Protein AF-A0A4Q3NE22-F1 (afdb_monomer_lite)

Radius of gyration: 21.13 Å; chains: 1; bounding box: 56×29×53 Å

Secondary structure (DSSP, 8-state):
-HHHHHHHHHH----HHHHHHHHHTHHHHHHHHHHHHHHHT-S---HHHHTTS-HHHHHHHHHHHHHHHHHHHHHHHHHHHHHHHHHHHTT---SSTT--S-HHHHHHHHHHHHHHHHHHHHHHHHHHHHHHHHS--

pLDDT: mean 86.24, std 10.61, range [57.38, 97.31]

Structure (mmCIF, N/CA/C/O backbone):
data_AF-A0A4Q3NE22-F1
#
_entry.id   AF-A0A4Q3NE22-F1
#
loop_
_atom_site.group_PDB
_atom_site.id
_atom_site.type_symbol
_atom_site.label_atom_id
_atom_site.label_alt_id
_atom_site.label_comp_id
_atom_site.label_asym_id
_atom_site.label_entity_id
_atom_site.label_seq_id
_atom_site.pdbx_PDB_ins_code
_atom_site.Cartn_x
_atom_site.Cartn_y
_atom_site.Cartn_z
_atom_site.occupancy
_atom_site.B_iso_or_equiv
_atom_site.auth_seq_id
_atom_site.auth_comp_id
_atom_site.auth_asym_id
_atom_site.auth_atom_id
_atom_site.pdbx_PDB_model_num
ATOM 1 N N . MET A 1 1 ? 21.674 12.812 -9.417 1.00 57.38 1 MET A N 1
ATOM 2 C CA . MET A 1 1 ? 21.296 13.280 -10.773 1.00 57.38 1 MET A CA 1
ATOM 3 C C . MET A 1 1 ? 22.364 14.136 -11.474 1.00 57.38 1 MET A C 1
ATOM 5 O O . MET A 1 1 ? 22.867 13.681 -12.490 1.00 57.38 1 MET A O 1
ATOM 9 N N . ALA A 1 2 ? 22.789 15.305 -10.964 1.00 60.59 2 ALA A N 1
ATOM 10 C CA . ALA A 1 2 ? 23.759 16.173 -11.671 1.00 60.59 2 ALA A CA 1
ATOM 11 C C . ALA A 1 2 ? 25.142 15.528 -11.931 1.00 60.59 2 ALA A C 1
ATOM 13 O O . ALA A 1 2 ? 25.699 15.670 -13.015 1.00 60.59 2 ALA A O 1
ATOM 14 N N . VAL A 1 3 ? 25.665 14.760 -10.967 1.00 66.12 3 VAL A N 1
ATOM 15 C CA . VAL A 1 3 ? 26.957 14.058 -11.094 1.00 66.12 3 VAL A CA 1
ATOM 16 C C . VAL A 1 3 ? 26.921 12.982 -12.187 1.00 66.12 3 VAL A C 1
ATOM 18 O O . VAL A 1 3 ? 27.861 12.872 -12.961 1.00 66.12 3 VAL A O 1
ATOM 21 N N . GLY A 1 4 ? 25.821 12.231 -12.312 1.00 60.38 4 GLY A N 1
ATOM 22 C CA . GLY A 1 4 ? 25.672 11.201 -13.349 1.00 60.38 4 GLY A CA 1
ATOM 23 C C . GLY A 1 4 ? 25.568 11.784 -14.761 1.00 60.38 4 GLY A C 1
ATOM 24 O O . GLY A 1 4 ? 26.143 11.238 -15.697 1.00 60.38 4 GLY A O 1
ATOM 25 N N . VAL A 1 5 ? 24.905 12.936 -14.907 1.00 63.19 5 VAL A N 1
ATOM 26 C CA . VAL A 1 5 ? 24.852 13.681 -16.176 1.00 63.19 5 VAL A CA 1
ATOM 27 C C . VAL A 1 5 ? 26.245 14.198 -16.544 1.00 63.19 5 VAL A C 1
ATOM 29 O O . VAL A 1 5 ? 26.701 13.972 -17.660 1.00 63.19 5 VAL A O 1
ATOM 32 N N . LEU A 1 6 ? 26.965 14.807 -15.598 1.00 65.50 6 LEU A N 1
ATOM 33 C CA . LEU A 1 6 ? 28.343 15.262 -15.808 1.00 65.50 6 LEU A CA 1
ATOM 34 C C . LEU A 1 6 ? 29.284 14.116 -16.197 1.00 65.50 6 LEU A C 1
ATOM 36 O O . LEU A 1 6 ? 30.016 14.254 -17.166 1.00 65.50 6 LEU A O 1
ATOM 40 N N . LEU A 1 7 ? 29.239 12.972 -15.512 1.00 65.38 7 LEU A N 1
ATOM 41 C CA . LEU A 1 7 ? 30.071 11.804 -15.835 1.00 65.38 7 LEU A CA 1
ATOM 42 C C . LEU A 1 7 ? 29.714 11.182 -17.196 1.00 65.38 7 LEU A C 1
ATOM 44 O O . LEU A 1 7 ? 30.606 10.750 -17.925 1.00 65.38 7 LEU A O 1
ATOM 48 N N . ARG A 1 8 ? 28.435 11.187 -17.587 1.00 63.12 8 ARG A N 1
ATOM 49 C CA . ARG A 1 8 ? 27.990 10.689 -18.896 1.00 63.12 8 ARG A CA 1
ATOM 50 C C . ARG A 1 8 ? 28.448 11.591 -20.038 1.00 63.12 8 ARG A C 1
ATOM 52 O O . ARG A 1 8 ? 28.923 11.081 -21.045 1.00 63.12 8 ARG A O 1
ATOM 59 N N . TYR A 1 9 ? 28.324 12.908 -19.888 1.00 61.28 9 TYR A N 1
ATOM 60 C CA . TYR A 1 9 ? 28.723 13.855 -20.934 1.00 61.28 9 TYR A CA 1
ATOM 61 C C . TYR A 1 9 ? 30.233 14.128 -20.953 1.00 61.28 9 TYR A C 1
ATOM 63 O O . TYR A 1 9 ? 30.783 14.343 -22.028 1.00 61.28 9 TYR A O 1
ATOM 71 N N . ALA A 1 10 ? 30.914 14.092 -19.803 1.00 66.56 10 ALA A N 1
ATOM 72 C CA . ALA A 1 10 ? 32.348 14.378 -19.708 1.00 66.56 10 ALA A CA 1
ATOM 73 C C . ALA A 1 10 ? 33.235 13.129 -19.818 1.00 66.56 10 ALA A C 1
ATOM 75 O O . ALA A 1 10 ? 34.334 13.221 -20.354 1.00 66.56 10 ALA A O 1
ATOM 76 N N . LEU A 1 11 ? 32.787 11.969 -19.320 1.00 66.94 11 LEU A N 1
ATOM 77 C CA . LEU A 1 11 ? 33.588 10.736 -19.282 1.00 66.94 11 LEU A CA 1
ATOM 78 C C . LEU A 1 11 ? 32.970 9.571 -20.072 1.00 66.94 11 LEU A C 1
ATOM 80 O O . LEU A 1 11 ? 33.582 8.512 -20.142 1.00 66.94 11 LEU A O 1
ATOM 84 N N . SER A 1 12 ? 31.779 9.727 -20.670 1.00 59.47 12 SER A N 1
ATOM 85 C CA . SER A 1 12 ? 31.013 8.617 -21.280 1.00 59.47 12 SER A CA 1
ATOM 86 C C . SER A 1 12 ? 30.743 7.447 -20.319 1.00 59.47 12 SER A C 1
ATOM 88 O O . SER A 1 12 ? 30.462 6.328 -20.745 1.00 59.47 12 SER A O 1
ATOM 90 N N . ILE A 1 13 ? 30.793 7.701 -19.007 1.00 61.56 13 ILE A N 1
ATOM 91 C CA . ILE A 1 13 ? 30.518 6.716 -17.959 1.00 61.56 13 ILE A CA 1
ATOM 92 C C . ILE A 1 13 ? 29.085 6.949 -17.480 1.00 61.56 13 ILE A C 1
ATOM 94 O O . ILE A 1 13 ? 28.801 7.917 -16.777 1.00 61.56 13 ILE A O 1
ATOM 98 N N . GLY A 1 14 ? 28.163 6.072 -17.872 1.00 62.41 14 GLY A N 1
ATOM 99 C CA . GLY A 1 14 ? 26.780 6.118 -17.403 1.00 62.41 14 GLY A CA 1
ATOM 100 C C . GLY A 1 14 ? 25.940 4.996 -17.995 1.00 62.41 14 GLY A C 1
ATOM 101 O O . GLY A 1 14 ? 25.739 4.936 -19.205 1.00 62.41 14 GLY A O 1
ATOM 102 N N . SER A 1 15 ? 25.438 4.104 -17.145 1.00 72.00 15 SER A N 1
ATOM 103 C CA . SER A 1 15 ? 24.525 3.043 -17.556 1.00 72.00 15 SER A CA 1
ATOM 104 C C . SER A 1 15 ? 23.079 3.537 -17.584 1.00 72.00 15 SER A C 1
ATOM 106 O O . SER A 1 15 ? 22.504 3.872 -16.549 1.00 72.00 15 SER A O 1
ATOM 108 N N . VAL A 1 16 ? 22.465 3.525 -18.770 1.00 78.12 16 VAL A N 1
ATOM 109 C CA . VAL A 1 16 ? 21.046 3.879 -18.969 1.00 78.12 16 VAL A CA 1
ATOM 110 C C . VAL A 1 16 ? 20.135 3.019 -18.080 1.00 78.12 16 VAL A C 1
ATOM 112 O O . VAL A 1 16 ? 19.260 3.552 -17.399 1.00 78.12 16 VAL A O 1
ATOM 115 N N . TRP A 1 17 ? 20.422 1.716 -17.965 1.00 76.69 17 TRP A N 1
ATOM 116 C CA . TRP A 1 17 ? 19.700 0.809 -17.066 1.00 76.69 17 TRP A CA 1
ATOM 117 C C . TRP A 1 17 ? 19.720 1.238 -15.589 1.00 76.69 17 TRP A C 1
ATOM 119 O O . TRP A 1 17 ? 18.719 1.053 -14.898 1.00 76.69 17 TRP A O 1
ATOM 129 N N . ALA A 1 18 ? 20.823 1.808 -15.087 1.00 79.00 18 ALA A N 1
ATOM 130 C CA . ALA A 1 18 ? 20.937 2.191 -13.677 1.00 79.00 18 ALA A CA 1
ATOM 131 C C . ALA A 1 18 ? 20.142 3.465 -13.378 1.00 79.00 18 ALA A C 1
ATOM 133 O O . ALA A 1 18 ? 19.516 3.570 -12.325 1.00 79.00 18 ALA A O 1
ATOM 134 N N . GLN A 1 19 ? 20.116 4.401 -14.327 1.00 78.25 19 GLN A N 1
ATOM 135 C CA . GLN A 1 19 ? 19.315 5.617 -14.222 1.00 78.25 19 GLN A CA 1
ATOM 136 C C . GLN A 1 19 ? 17.813 5.305 -14.254 1.00 78.25 19 GLN A C 1
ATOM 138 O O . GLN A 1 19 ? 17.047 5.851 -13.463 1.00 78.25 19 GLN A O 1
ATOM 143 N N . GLU A 1 20 ? 17.378 4.405 -15.139 1.00 82.06 20 GLU A N 1
ATOM 144 C CA . GLU A 1 20 ? 15.987 3.949 -15.127 1.00 82.06 20 GLU A CA 1
ATOM 145 C C . GLU A 1 20 ? 15.643 3.252 -13.812 1.00 82.06 20 GLU A C 1
ATOM 147 O O . GLU A 1 20 ? 14.588 3.520 -13.236 1.00 82.06 20 GLU A O 1
ATOM 152 N N . LEU A 1 21 ? 16.530 2.390 -13.308 1.00 83.56 21 LEU A N 1
ATOM 153 C CA . LEU A 1 21 ? 16.311 1.694 -12.046 1.00 83.56 21 LEU A CA 1
ATOM 154 C C . LEU A 1 21 ? 16.139 2.669 -10.872 1.00 83.56 21 LEU A C 1
ATOM 156 O O . LEU A 1 21 ? 15.252 2.450 -10.053 1.00 83.56 21 LEU A O 1
ATOM 160 N N . GLU A 1 22 ? 16.916 3.755 -10.814 1.00 83.75 22 GLU A N 1
ATOM 161 C CA . GLU A 1 22 ? 16.808 4.796 -9.776 1.00 83.75 22 GLU A CA 1
ATOM 162 C C . GLU A 1 22 ? 15.375 5.335 -9.660 1.00 83.75 22 GLU A C 1
ATOM 164 O O . GLU A 1 22 ? 14.801 5.349 -8.570 1.00 83.75 22 GLU A O 1
ATOM 169 N N . TRP A 1 23 ? 14.757 5.706 -10.786 1.00 79.25 23 TRP A N 1
ATOM 170 C CA . TRP A 1 23 ? 13.380 6.205 -10.792 1.00 79.25 23 TRP A CA 1
ATOM 171 C C . TRP A 1 23 ? 12.360 5.104 -10.466 1.00 79.25 23 TRP A C 1
ATOM 173 O O . TRP A 1 23 ? 11.373 5.345 -9.769 1.00 79.25 23 TRP A O 1
ATOM 183 N N . HIS A 1 24 ? 12.594 3.876 -10.937 1.00 86.88 24 HIS A N 1
ATOM 184 C CA . HIS A 1 24 ? 11.676 2.760 -10.706 1.00 86.88 24 HIS A CA 1
ATOM 185 C C . HIS A 1 24 ? 11.714 2.232 -9.266 1.00 86.88 24 HIS A C 1
ATOM 187 O O . HIS A 1 24 ? 10.697 1.731 -8.789 1.00 86.88 24 HIS A O 1
ATOM 193 N N . LEU A 1 25 ? 12.835 2.368 -8.549 1.00 87.81 25 LEU A N 1
ATOM 194 C CA . LEU A 1 25 ? 12.972 1.942 -7.150 1.00 87.81 25 LEU A CA 1
ATOM 195 C C . LEU A 1 25 ? 12.126 2.767 -6.173 1.00 87.81 25 LEU A C 1
ATOM 197 O O . LEU A 1 25 ? 11.825 2.290 -5.077 1.00 87.81 25 LEU A O 1
ATOM 201 N N . LEU A 1 26 ? 11.668 3.955 -6.572 1.00 90.06 26 LEU A N 1
ATOM 202 C CA . LEU A 1 26 ? 10.730 4.734 -5.768 1.00 90.06 26 LEU A CA 1
ATOM 203 C C . LEU A 1 26 ? 9.400 3.990 -5.561 1.00 90.06 26 LEU A C 1
ATOM 205 O O . LEU A 1 26 ? 8.825 4.047 -4.477 1.00 90.06 26 LEU A O 1
ATOM 209 N N . ALA A 1 27 ? 8.925 3.253 -6.569 1.00 90.25 27 ALA A N 1
ATOM 210 C CA . ALA A 1 27 ? 7.658 2.530 -6.494 1.00 90.25 27 ALA A CA 1
ATOM 211 C C . ALA A 1 27 ? 7.630 1.466 -5.375 1.00 90.25 27 ALA A C 1
ATOM 213 O O . ALA A 1 27 ? 6.760 1.561 -4.506 1.00 90.25 27 ALA A O 1
ATOM 214 N N . PRO A 1 28 ? 8.556 0.485 -5.313 1.00 91.81 28 PRO A N 1
ATOM 215 C CA . PRO A 1 28 ? 8.585 -0.465 -4.208 1.00 91.81 28 PRO A CA 1
ATOM 216 C C . PRO A 1 28 ? 8.857 0.215 -2.867 1.00 91.81 28 PRO A C 1
ATOM 218 O O . PRO A 1 28 ? 8.227 -0.156 -1.880 1.00 91.81 28 PRO A O 1
ATOM 221 N N . LEU A 1 29 ? 9.717 1.240 -2.817 1.00 94.25 29 LEU A N 1
ATOM 222 C CA . LEU A 1 29 ? 9.961 1.991 -1.583 1.00 94.25 29 LEU A CA 1
ATOM 223 C C . LEU A 1 29 ? 8.654 2.547 -0.997 1.00 94.25 29 LEU A C 1
ATOM 225 O O . LEU A 1 29 ? 8.398 2.386 0.194 1.00 94.25 29 LEU A O 1
ATOM 229 N N . VAL A 1 30 ? 7.801 3.141 -1.833 1.00 92.75 30 VAL A N 1
ATOM 230 C CA . VAL A 1 30 ? 6.496 3.668 -1.412 1.00 92.75 30 VAL A CA 1
ATOM 231 C C . VAL A 1 30 ? 5.510 2.543 -1.084 1.00 92.75 30 VAL A C 1
ATOM 233 O O . VAL A 1 30 ? 4.823 2.633 -0.070 1.00 92.75 30 VAL A O 1
ATOM 236 N N . LEU A 1 31 ? 5.454 1.468 -1.876 1.00 93.88 31 LEU A N 1
ATOM 237 C CA . LEU A 1 31 ? 4.548 0.329 -1.645 1.00 93.88 31 LEU A CA 1
ATOM 238 C C . LEU A 1 31 ? 4.820 -0.389 -0.312 1.00 93.88 31 LEU A C 1
ATOM 240 O O . LEU A 1 31 ? 3.896 -0.738 0.428 1.00 93.88 31 LEU A O 1
ATOM 244 N N . PHE A 1 32 ? 6.089 -0.595 0.030 1.00 94.38 32 PHE A N 1
ATOM 245 C CA . PHE A 1 32 ? 6.455 -1.159 1.329 1.00 94.38 32 PHE A CA 1
ATOM 246 C C . PHE A 1 32 ? 6.365 -0.102 2.435 1.00 94.38 32 PHE A C 1
ATOM 248 O O . PHE A 1 32 ? 5.880 -0.392 3.531 1.00 94.38 32 PHE A O 1
ATOM 255 N N . GLY A 1 33 ? 6.738 1.144 2.132 1.00 94.06 33 GLY A N 1
ATOM 256 C CA . GLY A 1 33 ? 6.639 2.281 3.043 1.00 94.06 33 GLY A CA 1
ATOM 257 C C . GLY A 1 33 ? 5.212 2.551 3.522 1.00 94.06 33 GLY A C 1
ATOM 258 O O . GLY A 1 33 ? 5.009 2.754 4.714 1.00 94.06 33 GLY A O 1
ATOM 259 N N . MET A 1 34 ? 4.201 2.468 2.649 1.00 93.75 34 MET A N 1
ATOM 260 C CA . MET A 1 34 ? 2.794 2.641 3.041 1.00 93.75 34 MET A CA 1
ATOM 261 C C . MET A 1 34 ? 2.317 1.533 3.983 1.00 93.75 34 MET A C 1
ATOM 263 O O . MET A 1 34 ? 1.565 1.802 4.918 1.00 93.75 34 MET A O 1
ATOM 267 N N . THR A 1 35 ? 2.785 0.299 3.778 1.00 94.44 35 THR A N 1
ATOM 268 C CA . THR A 1 35 ? 2.480 -0.823 4.674 1.00 94.44 35 THR A CA 1
ATOM 269 C C . THR A 1 35 ? 3.111 -0.600 6.046 1.00 94.44 35 THR A C 1
ATOM 271 O O . THR A 1 35 ? 2.459 -0.800 7.071 1.00 94.44 35 THR A O 1
ATOM 274 N N . TYR A 1 36 ? 4.358 -0.125 6.077 1.00 94.38 36 TYR A N 1
ATOM 275 C CA . TYR A 1 36 ? 5.050 0.213 7.317 1.00 94.38 36 TYR A CA 1
ATOM 276 C C . TYR A 1 36 ? 4.402 1.400 8.047 1.00 94.38 36 TYR A C 1
ATOM 278 O O . TYR A 1 36 ? 4.192 1.337 9.257 1.00 94.38 36 TYR A O 1
ATOM 286 N N . ALA A 1 37 ? 4.010 2.449 7.323 1.00 93.38 37 ALA A N 1
ATOM 287 C CA . ALA A 1 37 ? 3.275 3.581 7.882 1.00 93.38 37 ALA A CA 1
ATOM 288 C C . ALA A 1 37 ? 1.926 3.137 8.468 1.00 93.38 37 ALA A C 1
ATOM 290 O O . ALA A 1 37 ? 1.551 3.561 9.562 1.00 93.38 37 ALA A O 1
ATOM 291 N N . LEU A 1 38 ? 1.221 2.222 7.790 1.00 92.62 38 LEU A N 1
ATOM 292 C CA . LEU A 1 38 ? -0.004 1.626 8.317 1.00 92.62 38 LEU A CA 1
ATOM 293 C C . LEU A 1 38 ? 0.273 0.851 9.614 1.00 92.62 38 LEU A C 1
ATOM 295 O O . LEU A 1 38 ? -0.457 1.026 10.586 1.00 92.62 38 LEU A O 1
ATOM 299 N N . LEU A 1 39 ? 1.342 0.050 9.666 1.00 92.38 39 LEU A N 1
ATOM 300 C CA . LEU A 1 39 ? 1.759 -0.671 10.874 1.00 92.38 39 LEU A CA 1
ATOM 301 C C . LEU A 1 39 ? 2.054 0.273 12.049 1.00 92.38 39 LEU A C 1
ATOM 303 O O . LEU A 1 39 ? 1.660 -0.025 13.177 1.00 92.38 39 LEU A O 1
ATOM 307 N N . LYS A 1 40 ? 2.724 1.402 11.801 1.00 91.75 40 LYS A N 1
ATOM 308 C CA . LYS A 1 40 ? 3.029 2.407 12.832 1.00 91.75 40 L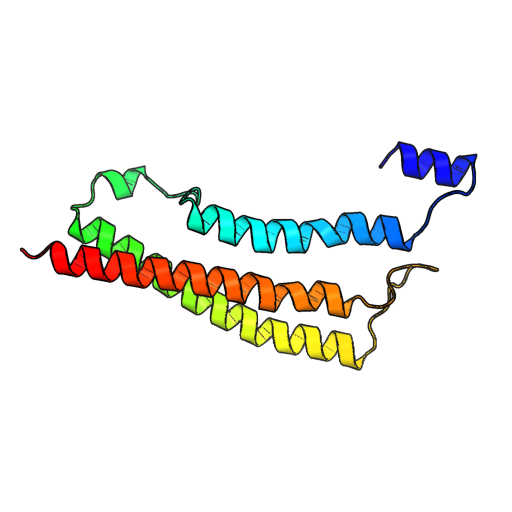YS A CA 1
ATOM 309 C C . LYS A 1 40 ? 1.837 3.274 13.222 1.00 91.75 40 LYS A C 1
ATOM 311 O O . LYS A 1 40 ? 1.846 3.859 14.298 1.00 91.75 40 LYS A O 1
ATOM 316 N N . GLY A 1 41 ? 0.790 3.296 12.402 1.00 86.00 41 GLY A N 1
ATOM 317 C CA . GLY A 1 41 ? -0.370 4.151 12.625 1.00 86.00 41 GLY A CA 1
ATOM 318 C C . GLY A 1 41 ? -0.149 5.601 12.194 1.00 86.00 41 GLY A C 1
ATOM 319 O O . GLY A 1 41 ? -1.040 6.408 12.430 1.00 86.00 41 GLY A O 1
ATOM 320 N N . ASP A 1 42 ? 0.953 5.891 11.495 1.00 84.31 42 ASP A N 1
ATOM 321 C CA . ASP A 1 42 ? 1.331 7.212 10.961 1.00 84.31 42 ASP A CA 1
ATOM 322 C C . ASP A 1 42 ? 0.502 7.617 9.726 1.00 84.31 42 ASP A C 1
ATOM 324 O O . ASP A 1 42 ? 0.796 8.592 9.035 1.00 84.31 42 ASP A O 1
ATOM 328 N N . HIS A 1 43 ? -0.537 6.843 9.407 1.00 80.12 43 HIS A N 1
ATOM 329 C CA . HIS A 1 43 ? -1.487 7.198 8.366 1.00 80.12 43 HIS A CA 1
ATOM 330 C C . HIS A 1 43 ? -2.241 8.458 8.795 1.00 80.12 43 HIS A C 1
ATOM 332 O O . HIS A 1 43 ? -2.776 8.505 9.901 1.00 80.12 43 HIS A O 1
ATOM 338 N N . VAL A 1 44 ? -2.288 9.472 7.930 1.00 78.00 44 VAL A N 1
ATOM 339 C CA . VAL A 1 44 ? -2.931 10.753 8.246 1.00 78.00 44 VAL A CA 1
ATOM 340 C C . VAL A 1 44 ? -4.418 10.520 8.518 1.00 78.00 44 VAL A C 1
ATOM 342 O O . VAL A 1 44 ? -5.167 10.121 7.624 1.00 78.00 44 VAL A O 1
ATOM 345 N N . ARG A 1 45 ? -4.845 10.756 9.762 1.00 79.19 45 ARG A N 1
ATOM 346 C CA . ARG A 1 45 ? -6.245 10.676 10.196 1.00 79.19 45 ARG A CA 1
ATOM 347 C C . ARG A 1 45 ? -6.803 12.080 10.370 1.00 79.19 45 ARG A C 1
ATOM 349 O O . ARG A 1 45 ? -6.088 13.022 10.700 1.00 79.19 45 ARG A O 1
ATOM 356 N N . VAL A 1 46 ? -8.106 12.225 10.154 1.00 78.12 46 VAL A N 1
ATOM 357 C CA . VAL A 1 46 ? -8.803 13.480 10.448 1.00 78.12 46 VAL A CA 1
ATOM 358 C C . VAL A 1 46 ? -9.201 13.476 11.923 1.00 78.12 46 VAL A C 1
ATOM 360 O O . VAL A 1 46 ? -10.307 13.077 12.292 1.00 78.12 46 VAL A O 1
ATOM 363 N N . ASP A 1 47 ? -8.284 13.922 12.778 1.00 77.56 47 ASP A N 1
ATOM 364 C CA . ASP A 1 47 ? -8.435 13.814 14.235 1.00 77.56 47 ASP A CA 1
ATOM 365 C 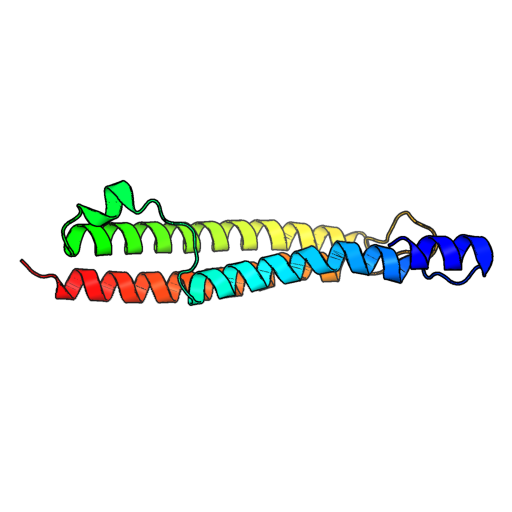C . ASP A 1 47 ? -9.519 14.737 14.819 1.00 77.56 47 ASP A C 1
ATOM 367 O O . ASP A 1 47 ? -10.074 14.451 15.879 1.00 77.56 47 ASP A O 1
ATOM 371 N N . VAL A 1 48 ? -9.891 15.812 14.110 1.00 80.69 48 VAL A N 1
ATOM 372 C CA . VAL A 1 48 ? -10.866 16.818 14.582 1.00 80.69 48 VAL A CA 1
ATOM 373 C C . VAL A 1 48 ? -12.241 16.209 14.878 1.00 80.69 48 VAL A C 1
ATOM 375 O O . VAL A 1 48 ? -12.867 16.543 15.886 1.00 80.69 48 VAL A O 1
ATOM 378 N N . PHE A 1 49 ? -12.713 15.301 14.021 1.00 77.06 49 PHE A N 1
ATOM 379 C CA . PHE A 1 49 ? -13.983 14.599 14.232 1.00 77.06 49 PHE A CA 1
ATOM 380 C C . PHE A 1 49 ? -13.798 13.356 15.107 1.00 77.06 49 PHE A C 1
ATOM 382 O O . PHE A 1 49 ? -14.641 13.068 15.956 1.00 77.06 49 PHE A O 1
ATOM 389 N N . TYR A 1 50 ? -12.667 12.664 14.947 1.00 82.50 50 TYR A N 1
ATOM 390 C CA . TYR A 1 50 ? -12.358 11.424 15.655 1.00 82.50 50 TYR A CA 1
ATOM 391 C C . TYR A 1 50 ? -12.219 11.617 17.173 1.00 82.50 50 TYR A C 1
ATOM 393 O O . TYR A 1 50 ? -12.663 10.776 17.956 1.00 82.50 50 TYR A O 1
ATOM 401 N N . ALA A 1 51 ? -11.673 12.755 17.611 1.00 81.56 51 ALA A N 1
ATOM 402 C CA . ALA A 1 51 ? -11.486 13.069 19.027 1.00 81.56 51 ALA A CA 1
ATOM 403 C C . ALA A 1 51 ? -12.807 13.184 19.809 1.00 81.56 51 ALA A C 1
ATOM 405 O O . ALA A 1 51 ? -12.828 12.931 21.012 1.00 81.56 51 ALA A O 1
ATOM 406 N N . ARG A 1 52 ? -13.912 13.538 19.138 1.00 84.56 52 ARG A N 1
ATOM 407 C CA . ARG A 1 52 ? -15.235 13.709 19.766 1.00 84.56 52 ARG A CA 1
ATOM 408 C C . ARG A 1 52 ? -16.050 12.417 19.831 1.00 84.56 52 ARG A C 1
ATOM 410 O O . ARG A 1 52 ? -17.130 12.416 20.416 1.00 84.56 52 ARG A O 1
ATOM 417 N N . TYR A 1 53 ? -15.585 11.339 19.201 1.00 84.62 53 TYR A N 1
ATOM 418 C CA . TYR A 1 53 ? -16.339 10.091 19.147 1.00 84.62 53 TYR A CA 1
ATOM 419 C C . TYR A 1 53 ? -16.204 9.304 20.456 1.00 84.62 53 TYR A C 1
ATOM 421 O O . TYR A 1 53 ? -15.123 9.273 21.048 1.00 84.62 53 TYR A O 1
ATOM 429 N N . PRO A 1 54 ? -17.271 8.617 20.905 1.00 87.19 54 PRO A N 1
ATOM 430 C CA . PRO A 1 54 ? -17.156 7.652 21.991 1.00 87.19 54 PRO A CA 1
ATOM 431 C C . PRO A 1 54 ? -16.245 6.493 21.564 1.00 87.19 54 PRO A C 1
ATOM 433 O O . PRO A 1 54 ? -16.110 6.208 20.372 1.00 87.19 54 PRO A O 1
ATOM 436 N N . GLU A 1 55 ? -15.670 5.770 22.526 1.00 86.94 55 GLU A N 1
ATOM 437 C CA . GLU A 1 55 ? -14.747 4.648 22.266 1.00 86.94 55 GLU A CA 1
ATOM 438 C C . GLU A 1 55 ? -15.326 3.600 21.295 1.00 86.94 55 GLU A C 1
ATOM 440 O O . GLU A 1 55 ? -14.620 3.068 20.438 1.00 86.94 55 GLU A O 1
ATOM 445 N N . ARG A 1 56 ? -16.646 3.374 21.341 1.00 87.75 56 ARG A N 1
ATOM 446 C CA . ARG A 1 56 ? -17.357 2.513 20.378 1.00 87.75 56 A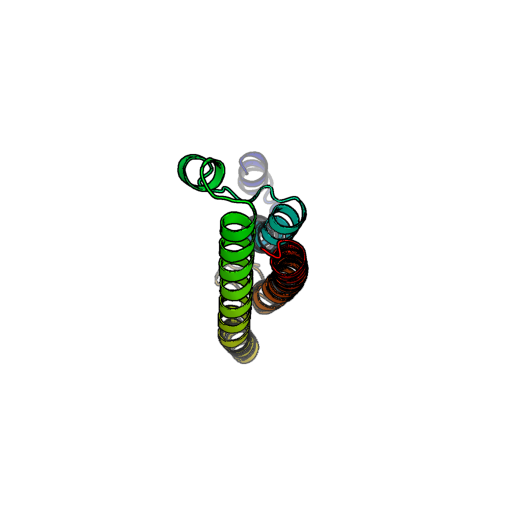RG A CA 1
ATOM 447 C C . ARG A 1 56 ? -17.363 3.080 18.959 1.00 87.75 56 ARG A C 1
ATOM 449 O O . ARG A 1 56 ? -17.158 2.333 18.009 1.00 87.75 56 ARG A O 1
ATOM 456 N N . GLY A 1 57 ? -17.595 4.385 18.816 1.00 88.00 57 GLY A N 1
ATOM 457 C CA . GLY A 1 57 ? -17.602 5.072 17.524 1.00 88.00 57 GLY A CA 1
ATOM 458 C C . GLY A 1 57 ? -16.218 5.068 16.880 1.00 88.00 57 GLY A C 1
ATOM 459 O O . GLY A 1 57 ? -16.095 4.761 15.699 1.00 88.00 57 GLY A O 1
ATOM 460 N N . LYS A 1 58 ? -15.171 5.305 17.679 1.00 89.44 58 LYS A N 1
ATOM 461 C CA . LYS A 1 58 ? -13.768 5.177 17.258 1.00 89.44 58 LYS A CA 1
ATOM 462 C C . LYS A 1 58 ? -13.463 3.774 16.726 1.00 89.44 58 LYS A C 1
ATOM 464 O O . LYS A 1 58 ? -13.037 3.624 15.585 1.00 89.44 58 LYS A O 1
ATOM 469 N N . ALA A 1 59 ? -13.791 2.738 17.505 1.00 89.81 59 ALA A N 1
ATOM 470 C CA . ALA A 1 59 ? -13.574 1.347 17.105 1.00 89.81 59 ALA A CA 1
ATOM 471 C C . ALA A 1 59 ? -14.367 0.943 15.847 1.00 89.81 59 ALA A C 1
ATOM 473 O O . ALA A 1 59 ? -13.863 0.175 15.028 1.00 89.81 59 ALA A O 1
ATOM 474 N N . ALA A 1 60 ? -15.588 1.461 15.672 1.00 90.56 60 ALA A N 1
ATOM 475 C CA . ALA A 1 60 ? -16.397 1.213 14.480 1.00 90.56 60 ALA A CA 1
ATOM 476 C C . ALA A 1 60 ? -15.799 1.866 13.223 1.00 90.56 60 ALA A C 1
ATOM 478 O O . ALA A 1 60 ? -15.731 1.221 12.177 1.00 90.56 60 ALA A O 1
ATOM 479 N N . VAL A 1 61 ? -15.326 3.114 13.327 1.00 92.06 61 VAL A N 1
ATOM 480 C CA . VAL A 1 61 ? -14.653 3.817 12.222 1.00 92.06 61 VAL A CA 1
ATOM 481 C C . VAL A 1 61 ? -13.339 3.130 11.856 1.00 92.06 61 VAL A C 1
ATOM 483 O O . VAL A 1 61 ? -13.108 2.865 10.677 1.00 92.06 61 VAL A O 1
ATOM 486 N N . ASP A 1 62 ? -12.514 2.778 12.848 1.00 91.69 62 ASP A N 1
ATOM 487 C CA . ASP A 1 62 ? -11.269 2.033 12.629 1.00 91.69 62 ASP A CA 1
ATOM 488 C C . ASP A 1 62 ? -11.551 0.713 11.892 1.00 91.69 62 ASP A C 1
ATOM 490 O O . ASP A 1 62 ? -10.910 0.414 10.884 1.00 91.69 62 ASP A O 1
ATOM 494 N N . LEU A 1 63 ? -12.559 -0.049 12.330 1.00 94.12 63 LEU A N 1
ATOM 495 C CA . LEU A 1 63 ? -12.951 -1.303 11.685 1.00 94.12 63 LEU A CA 1
ATOM 496 C C . LEU A 1 63 ? -13.408 -1.083 10.240 1.00 94.12 63 LEU A C 1
ATOM 498 O O . LEU A 1 63 ? -12.959 -1.793 9.341 1.00 94.12 63 LEU A O 1
ATOM 502 N N . PHE A 1 64 ? -14.276 -0.098 10.008 1.00 94.62 64 PHE A N 1
ATOM 503 C CA . PHE A 1 64 ? -14.769 0.219 8.672 1.00 94.62 64 PHE A CA 1
ATOM 504 C C . PHE A 1 64 ? -13.629 0.627 7.730 1.00 94.62 64 PHE A C 1
ATOM 506 O O . PHE A 1 64 ? -13.528 0.096 6.623 1.00 94.62 64 PHE A O 1
ATOM 513 N N . SER A 1 65 ? -12.725 1.501 8.183 1.00 92.88 65 SER A N 1
ATOM 514 C CA . SER A 1 65 ? -11.556 1.909 7.394 1.00 92.88 65 SER A CA 1
ATOM 515 C C . SER A 1 65 ? -10.623 0.739 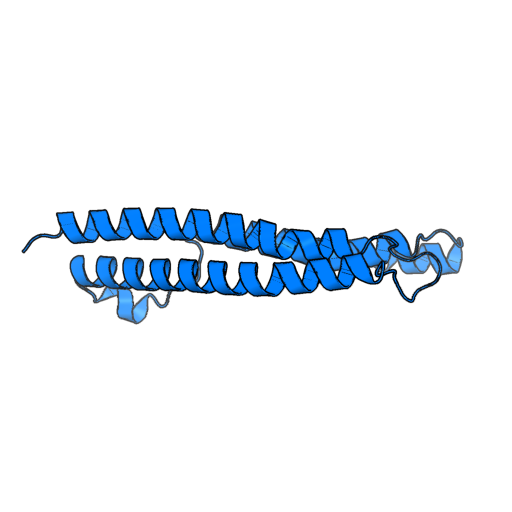7.078 1.00 92.88 65 SER A C 1
ATOM 517 O O . SER A 1 65 ? -10.146 0.626 5.949 1.00 92.88 65 SER A O 1
ATOM 519 N N . ALA A 1 66 ? -10.411 -0.175 8.030 1.00 94.31 66 ALA A N 1
ATOM 520 C CA . ALA A 1 66 ? -9.551 -1.333 7.840 1.00 94.31 66 ALA A CA 1
ATOM 521 C C . ALA A 1 66 ? -10.163 -2.336 6.851 1.00 94.31 66 ALA A C 1
ATOM 523 O O . ALA A 1 66 ? -9.464 -2.849 5.979 1.00 94.31 66 ALA A O 1
ATOM 524 N N . LEU A 1 67 ? -11.478 -2.570 6.919 1.00 96.25 67 LEU A N 1
ATOM 525 C CA . LEU A 1 67 ? -12.189 -3.404 5.945 1.00 96.25 67 LEU A CA 1
ATOM 526 C C . LEU A 1 67 ? -12.143 -2.802 4.538 1.00 96.25 67 LEU A C 1
ATOM 528 O O . LEU A 1 67 ? -11.899 -3.527 3.572 1.00 96.25 67 LEU A O 1
ATOM 532 N N . LEU A 1 68 ? -12.318 -1.484 4.418 1.00 96.31 68 LEU A N 1
ATOM 533 C CA . LEU A 1 68 ? -12.197 -0.790 3.139 1.00 96.31 68 LEU A CA 1
ATOM 534 C C . LEU A 1 68 ? -10.773 -0.899 2.574 1.00 96.31 68 LEU A C 1
ATOM 536 O O . LEU A 1 68 ? -10.606 -1.149 1.381 1.00 96.31 68 LEU A O 1
ATOM 540 N N . ALA A 1 69 ? -9.751 -0.781 3.424 1.00 95.19 69 ALA A N 1
ATOM 541 C CA . ALA A 1 69 ? -8.357 -0.965 3.031 1.00 95.19 69 ALA A CA 1
ATOM 542 C C . ALA A 1 69 ? -8.077 -2.396 2.537 1.00 95.19 69 ALA A C 1
ATOM 544 O O . ALA A 1 69 ? -7.415 -2.563 1.513 1.00 95.19 69 ALA A O 1
ATOM 545 N N . VAL A 1 70 ? -8.625 -3.424 3.197 1.00 96.94 70 VAL A N 1
ATOM 546 C CA . VAL A 1 70 ? -8.526 -4.825 2.743 1.00 96.94 70 VAL A CA 1
ATOM 547 C C . VAL A 1 70 ? -9.227 -5.024 1.397 1.00 96.94 70 VAL A C 1
ATOM 549 O O . VAL A 1 70 ? -8.659 -5.639 0.494 1.00 96.94 70 VAL A O 1
ATOM 552 N N . ALA A 1 71 ? -10.436 -4.482 1.231 1.00 97.31 71 ALA A N 1
ATOM 553 C CA . ALA A 1 71 ? -11.179 -4.576 -0.025 1.00 97.31 71 ALA A CA 1
ATOM 554 C C . ALA A 1 71 ? -10.427 -3.895 -1.180 1.00 97.31 71 ALA A C 1
ATOM 556 O O . ALA A 1 71 ? -10.280 -4.476 -2.257 1.00 97.31 71 ALA A O 1
ATOM 557 N N . MET A 1 72 ? -9.886 -2.697 -0.935 1.00 96.62 72 MET A N 1
ATOM 558 C CA . MET A 1 72 ? -9.054 -1.975 -1.895 1.00 96.62 72 MET A CA 1
ATOM 559 C C . MET A 1 72 ? -7.795 -2.775 -2.250 1.00 96.62 72 MET A C 1
ATOM 561 O O . MET A 1 72 ? -7.472 -2.913 -3.429 1.00 96.62 72 MET A O 1
ATOM 565 N N . ALA A 1 73 ? -7.115 -3.360 -1.259 1.00 96.69 73 ALA A N 1
ATOM 566 C CA . ALA A 1 73 ? -5.941 -4.197 -1.492 1.00 96.69 73 ALA A CA 1
ATOM 567 C C . ALA A 1 73 ? -6.264 -5.388 -2.406 1.00 96.69 73 ALA A C 1
ATOM 569 O O . ALA A 1 73 ? -5.556 -5.621 -3.384 1.00 96.69 73 ALA A O 1
ATOM 570 N N . GLY A 1 74 ? -7.369 -6.095 -2.147 1.00 97.00 74 GLY A N 1
ATOM 571 C CA . GLY A 1 74 ? -7.823 -7.205 -2.987 1.00 97.00 74 GLY A CA 1
ATOM 572 C C . GLY A 1 74 ? -8.124 -6.780 -4.427 1.00 97.00 74 GLY A C 1
ATOM 573 O O . GLY A 1 74 ? -7.730 -7.468 -5.373 1.00 97.00 74 GLY A O 1
ATOM 574 N N . LEU A 1 75 ? -8.762 -5.620 -4.607 1.00 97.25 75 LEU A N 1
ATOM 575 C CA . LEU A 1 75 ? -9.059 -5.061 -5.925 1.00 97.25 75 LEU A CA 1
ATOM 576 C C . LEU A 1 75 ? -7.772 -4.737 -6.697 1.00 97.25 75 LEU A C 1
ATOM 578 O O . LEU A 1 75 ? -7.622 -5.151 -7.849 1.00 97.25 75 LEU A O 1
ATOM 582 N N . VAL A 1 76 ? -6.812 -4.066 -6.058 1.00 96.31 76 VAL A N 1
ATOM 583 C CA . VAL A 1 76 ? -5.528 -3.730 -6.690 1.00 96.31 76 VAL A CA 1
ATOM 584 C C . VAL A 1 76 ? -4.724 -4.985 -7.018 1.00 96.31 76 VAL A C 1
ATOM 586 O O . VAL A 1 76 ? -4.180 -5.081 -8.117 1.00 96.31 76 VAL A O 1
ATOM 589 N N . ILE A 1 77 ? -4.684 -5.985 -6.133 1.00 96.44 77 ILE A N 1
ATOM 590 C CA . ILE A 1 77 ? -4.027 -7.273 -6.410 1.00 96.44 77 ILE A CA 1
ATOM 591 C C . ILE A 1 77 ? -4.651 -7.930 -7.646 1.00 96.44 77 ILE A C 1
ATOM 593 O O . ILE A 1 77 ? -3.935 -8.344 -8.557 1.00 96.44 77 ILE A O 1
ATOM 597 N N . ARG A 1 78 ? -5.986 -7.966 -7.737 1.00 96.44 78 ARG A N 1
ATOM 598 C CA . ARG A 1 78 ? -6.687 -8.581 -8.871 1.00 96.44 78 ARG A CA 1
ATOM 599 C C . ARG A 1 78 ? -6.319 -7.936 -10.208 1.00 96.44 78 ARG A C 1
ATOM 601 O O . ARG A 1 78 ? -6.047 -8.660 -11.167 1.00 96.44 78 ARG A O 1
ATOM 608 N N . TYR A 1 79 ? -6.310 -6.607 -10.287 1.00 95.06 79 TYR A N 1
ATOM 609 C CA . TYR A 1 79 ? -5.966 -5.903 -11.527 1.00 95.06 79 TYR A CA 1
ATOM 610 C C . TYR A 1 79 ? -4.466 -5.926 -11.824 1.00 95.06 79 TYR A C 1
ATOM 612 O O . TYR A 1 79 ? -4.070 -6.099 -12.978 1.00 95.06 79 TYR A O 1
ATOM 620 N N . SER A 1 80 ? -3.627 -5.808 -10.795 1.00 94.25 80 SER A N 1
ATOM 621 C CA . SER A 1 80 ? -2.173 -5.801 -10.962 1.00 94.25 80 SER A CA 1
ATOM 622 C C . SER A 1 80 ? -1.624 -7.149 -11.431 1.00 94.25 80 SER A C 1
ATOM 624 O O . SER A 1 80 ? -0.685 -7.157 -12.216 1.00 94.25 80 SER A O 1
ATOM 626 N N . ILE A 1 81 ? -2.242 -8.281 -11.076 1.00 94.50 81 ILE A N 1
ATOM 627 C CA . ILE A 1 81 ? -1.864 -9.590 -11.639 1.00 94.50 81 ILE A CA 1
ATOM 628 C C . ILE A 1 81 ? -2.018 -9.599 -13.166 1.00 94.50 81 ILE A C 1
ATOM 630 O O . ILE A 1 81 ? -1.095 -10.003 -13.869 1.00 94.50 81 ILE A O 1
ATOM 634 N N . ASN A 1 82 ? -3.146 -9.112 -13.694 1.00 93.19 82 ASN A N 1
ATOM 635 C CA . ASN A 1 82 ? -3.349 -9.027 -15.145 1.00 93.19 82 ASN A CA 1
ATOM 636 C C . ASN A 1 82 ? -2.354 -8.058 -15.796 1.00 93.19 82 ASN A C 1
ATOM 638 O O . ASN A 1 82 ? -1.832 -8.338 -16.872 1.00 93.19 82 ASN A O 1
ATOM 642 N N . PHE A 1 83 ? -2.062 -6.941 -15.129 1.00 91.31 83 PHE A N 1
ATOM 643 C CA . PHE A 1 83 ? -1.079 -5.964 -15.592 1.00 91.31 83 PHE A CA 1
ATOM 644 C C . PHE A 1 83 ? 0.336 -6.557 -15.692 1.00 91.31 83 PHE A C 1
ATOM 646 O O . PHE A 1 83 ? 1.033 -6.345 -16.683 1.00 91.31 83 PHE A O 1
ATOM 653 N N . VAL A 1 84 ? 0.745 -7.347 -14.697 1.00 93.25 84 VAL A N 1
ATOM 654 C CA . VAL A 1 84 ? 2.035 -8.052 -14.680 1.00 93.25 84 VAL A CA 1
ATOM 655 C C . VAL A 1 84 ? 2.072 -9.152 -15.736 1.00 93.25 84 VAL A C 1
ATOM 657 O O . VAL A 1 84 ? 3.062 -9.272 -16.453 1.00 93.25 84 VAL A O 1
ATOM 660 N N . ALA A 1 85 ? 0.992 -9.923 -15.876 1.00 92.69 85 ALA A N 1
ATOM 661 C CA . ALA A 1 85 ? 0.898 -10.987 -16.871 1.00 92.69 85 ALA A CA 1
ATOM 662 C C . ALA A 1 85 ? 1.014 -10.447 -18.305 1.00 92.69 85 ALA A C 1
ATOM 664 O O . ALA A 1 85 ? 1.722 -11.033 -19.119 1.00 92.69 85 ALA A O 1
ATOM 665 N N . GLN A 1 86 ? 0.382 -9.307 -18.605 1.00 92.38 86 GLN A N 1
ATOM 666 C CA . GLN A 1 86 ? 0.518 -8.647 -19.907 1.00 92.38 86 GLN A CA 1
ATOM 667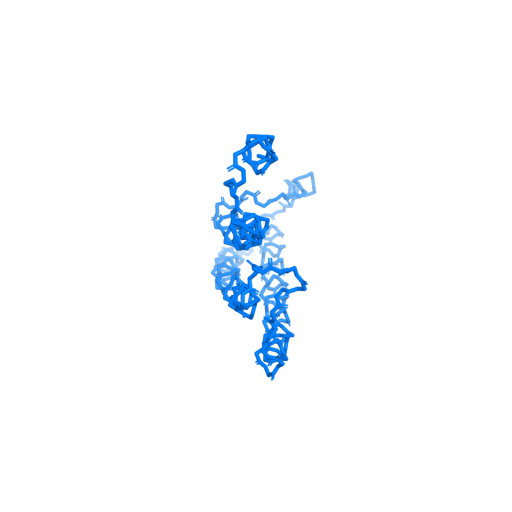 C C . GLN A 1 86 ? 1.955 -8.180 -20.160 1.00 92.38 86 GLN A C 1
ATOM 669 O O . GLN A 1 86 ? 2.504 -8.465 -21.220 1.00 92.38 86 GLN A O 1
ATOM 674 N N . ALA A 1 87 ? 2.582 -7.525 -19.177 1.00 90.12 87 ALA A N 1
ATOM 675 C CA . ALA A 1 87 ? 3.976 -7.082 -19.262 1.00 90.12 87 ALA A CA 1
ATOM 676 C C . ALA A 1 87 ? 4.959 -8.245 -19.480 1.00 90.12 87 ALA A C 1
ATOM 678 O O . ALA A 1 87 ? 5.929 -8.118 -20.227 1.00 90.12 87 ALA A O 1
ATOM 679 N N . TYR A 1 88 ? 4.695 -9.386 -18.842 1.00 90.75 88 TYR A N 1
ATOM 680 C CA . TYR A 1 88 ? 5.470 -10.607 -19.028 1.00 90.75 88 TYR A CA 1
ATOM 681 C C . TYR A 1 88 ? 5.256 -11.212 -20.422 1.00 90.75 88 TYR A C 1
ATOM 683 O O . TYR A 1 88 ? 6.224 -11.545 -21.099 1.00 90.75 88 TYR A O 1
ATOM 691 N N . ALA A 1 89 ? 4.005 -11.294 -20.890 1.00 91.88 89 ALA A N 1
ATOM 692 C CA . ALA A 1 89 ? 3.665 -11.877 -22.189 1.00 91.88 89 ALA A CA 1
ATOM 693 C C . ALA A 1 89 ? 4.315 -11.139 -23.370 1.00 91.88 89 ALA A C 1
ATOM 695 O O . ALA A 1 89 ? 4.716 -11.773 -24.343 1.00 91.88 89 ALA A O 1
ATOM 696 N N . ILE A 1 90 ? 4.449 -9.814 -23.277 1.00 91.25 90 ILE A N 1
ATOM 697 C CA . ILE A 1 90 ? 5.095 -8.999 -24.316 1.00 91.25 90 ILE A CA 1
ATOM 698 C C . ILE A 1 90 ? 6.611 -8.853 -24.123 1.00 91.25 90 ILE A C 1
ATOM 700 O O . ILE A 1 90 ? 7.231 -8.132 -24.898 1.00 91.25 90 ILE A O 1
ATOM 704 N N . ASN A 1 91 ? 7.200 -9.495 -23.101 1.00 86.88 91 ASN A N 1
ATOM 705 C CA . ASN A 1 91 ? 8.584 -9.276 -22.661 1.00 86.88 91 ASN A CA 1
ATOM 706 C C . ASN A 1 91 ? 8.940 -7.785 -22.641 1.00 86.88 91 ASN A C 1
ATOM 708 O O . ASN A 1 91 ? 9.806 -7.321 -23.377 1.00 86.88 91 ASN A O 1
ATOM 712 N N . GLU A 1 92 ? 8.212 -7.021 -21.827 1.00 85.12 92 GLU A N 1
ATOM 713 C CA . GLU A 1 92 ? 8.335 -5.568 -21.804 1.00 85.12 92 GLU A CA 1
ATOM 714 C C . GLU A 1 92 ? 9.760 -5.115 -21.443 1.00 85.12 92 GLU A C 1
ATOM 716 O O . GLU A 1 92 ? 10.251 -5.331 -20.327 1.00 85.12 92 GLU A O 1
ATOM 721 N N . ILE A 1 93 ? 10.387 -4.435 -22.402 1.00 86.31 93 ILE A N 1
ATOM 722 C CA . ILE A 1 93 ? 11.732 -3.863 -22.324 1.00 86.31 93 ILE A CA 1
ATOM 723 C C . ILE A 1 93 ? 11.621 -2.337 -22.429 1.00 86.31 93 ILE A C 1
ATOM 725 O O . ILE A 1 93 ? 10.646 -1.796 -22.955 1.00 86.31 93 ILE A O 1
ATOM 729 N N . SER A 1 94 ? 12.607 -1.628 -21.890 1.00 82.50 94 SER A N 1
ATOM 730 C CA . SER A 1 94 ? 12.729 -0.186 -22.069 1.00 82.50 94 SER A CA 1
ATOM 731 C C . SER A 1 94 ? 12.891 0.215 -23.531 1.00 82.50 94 SER A C 1
ATOM 733 O O . SER A 1 94 ? 13.620 -0.421 -24.288 1.00 82.50 94 SER A O 1
ATOM 735 N N . SER A 1 95 ? 12.243 1.317 -23.904 1.00 78.81 95 SER A N 1
ATOM 736 C CA . SER A 1 95 ? 12.415 1.955 -25.209 1.00 78.81 95 SER A CA 1
ATOM 737 C C . SER A 1 95 ? 13.796 2.597 -25.380 1.00 78.81 95 SER A C 1
ATOM 739 O O . SER A 1 95 ? 14.189 2.879 -26.511 1.00 78.81 95 SER A O 1
ATOM 741 N N . ASP A 1 96 ? 14.529 2.832 -24.286 1.00 77.00 96 ASP A N 1
ATOM 742 C CA . ASP A 1 96 ? 15.855 3.439 -24.340 1.00 77.00 96 ASP A CA 1
ATOM 743 C C . ASP A 1 96 ? 16.946 2.389 -24.640 1.00 77.00 96 ASP A C 1
ATOM 745 O O . ASP A 1 96 ? 16.971 1.316 -24.022 1.00 77.00 96 ASP A O 1
ATOM 749 N N . PRO A 1 97 ? 17.902 2.684 -25.546 1.00 73.00 97 PRO A N 1
ATOM 750 C CA . PRO A 1 97 ? 19.028 1.796 -25.826 1.00 73.00 97 PRO A CA 1
ATOM 751 C C . PRO A 1 97 ? 19.849 1.504 -24.562 1.00 73.00 97 PRO A C 1
ATOM 753 O O . PRO A 1 97 ? 20.403 2.410 -23.939 1.00 73.00 97 PRO A O 1
ATOM 756 N N . GLY A 1 98 ? 19.946 0.225 -24.185 1.00 73.88 98 GLY A N 1
ATOM 757 C CA . GLY A 1 98 ? 20.629 -0.203 -22.956 1.00 73.88 98 GLY A CA 1
ATOM 758 C C . GLY A 1 98 ? 19.826 0.022 -21.667 1.00 73.88 98 GLY A C 1
ATOM 759 O O . GLY A 1 98 ? 20.417 0.035 -20.584 1.00 73.88 98 GLY A O 1
ATOM 760 N N . GLY A 1 99 ? 18.511 0.226 -21.781 1.00 77.12 99 GLY A N 1
ATOM 761 C CA . GLY A 1 99 ? 17.572 0.364 -20.672 1.00 77.12 99 GLY A CA 1
ATOM 762 C C . GLY A 1 99 ? 17.156 -0.961 -20.020 1.00 77.12 99 GLY A C 1
ATOM 763 O O . GLY A 1 99 ? 17.697 -2.031 -20.307 1.00 77.12 99 GLY A O 1
ATOM 764 N N . LEU A 1 100 ? 16.188 -0.903 -19.102 1.00 81.69 100 LEU A N 1
ATOM 765 C CA . LEU A 1 100 ? 15.750 -2.074 -18.331 1.00 81.69 100 LEU A CA 1
ATOM 766 C C . LEU A 1 100 ? 15.116 -3.157 -19.215 1.00 81.69 100 LEU A C 1
ATOM 768 O O . LEU A 1 100 ? 14.118 -2.917 -19.890 1.00 81.69 100 LEU A O 1
ATOM 772 N N . THR A 1 101 ? 15.643 -4.379 -19.141 1.00 79.19 101 THR A N 1
ATOM 773 C CA . THR A 1 101 ? 15.195 -5.521 -19.956 1.00 79.19 101 THR A CA 1
ATOM 774 C C . THR A 1 101 ? 14.034 -6.314 -19.356 1.00 79.19 101 THR A C 1
ATOM 776 O O . THR A 1 101 ? 13.337 -7.010 -20.079 1.00 79.19 101 THR A O 1
ATOM 779 N N . HIS A 1 102 ? 13.810 -6.223 -18.042 1.00 83.31 102 HIS A N 1
ATOM 780 C CA . HIS A 1 102 ? 12.817 -7.034 -17.326 1.00 83.31 102 HIS A CA 1
ATOM 781 C C . HIS A 1 102 ? 11.857 -6.151 -16.516 1.00 83.31 102 HIS A C 1
ATOM 783 O O . HIS A 1 102 ? 11.776 -6.249 -15.288 1.00 83.31 102 HIS A O 1
ATOM 789 N N . ARG A 1 103 ? 11.116 -5.256 -17.186 1.00 83.88 103 ARG A N 1
ATOM 790 C CA . ARG A 1 103 ? 10.212 -4.301 -16.507 1.00 83.88 103 ARG A CA 1
ATOM 791 C C . ARG A 1 103 ? 9.059 -4.977 -15.761 1.00 83.88 103 ARG A C 1
ATOM 793 O O . ARG A 1 103 ? 8.556 -4.435 -14.776 1.00 83.88 103 ARG A O 1
ATOM 800 N N . TRP A 1 104 ? 8.684 -6.188 -16.167 1.00 86.25 104 TRP A N 1
ATOM 801 C CA . TRP A 1 104 ? 7.660 -6.986 -15.490 1.00 86.25 104 TRP A CA 1
ATOM 802 C C . TRP A 1 104 ? 8.006 -7.292 -14.021 1.00 86.25 104 TRP A C 1
ATOM 804 O O . TRP A 1 104 ? 7.092 -7.377 -13.204 1.00 86.25 104 TRP A O 1
ATOM 814 N N . VAL A 1 105 ? 9.295 -7.371 -13.650 1.00 87.44 105 VAL A N 1
ATOM 815 C CA . VAL A 1 105 ? 9.733 -7.595 -12.255 1.00 87.44 105 VAL A CA 1
ATOM 816 C C . VAL A 1 105 ? 9.315 -6.430 -11.360 1.00 87.44 105 VAL A C 1
ATOM 818 O O . VAL A 1 105 ? 8.774 -6.633 -10.277 1.00 87.44 105 VAL A O 1
ATOM 821 N N . LEU A 1 106 ? 9.501 -5.198 -11.835 1.00 87.69 106 LEU A N 1
ATOM 822 C CA . LEU A 1 106 ? 9.103 -3.991 -11.108 1.00 87.69 106 LEU A CA 1
ATOM 823 C C . LEU A 1 106 ? 7.581 -3.914 -10.956 1.00 87.69 106 LEU A C 1
ATOM 825 O O . LEU A 1 106 ? 7.079 -3.580 -9.886 1.00 87.69 106 LEU A O 1
ATOM 829 N N . LYS A 1 107 ? 6.836 -4.295 -11.999 1.00 90.00 107 LYS A N 1
ATOM 830 C CA . LYS A 1 107 ? 5.369 -4.374 -11.942 1.00 90.00 107 LYS A CA 1
ATOM 831 C C . LYS A 1 107 ? 4.892 -5.462 -10.975 1.00 90.00 107 LYS A C 1
ATOM 833 O O . LYS A 1 107 ? 3.885 -5.262 -10.301 1.00 90.00 107 LYS A O 1
ATOM 838 N N . ALA A 1 108 ? 5.617 -6.576 -10.855 1.00 92.50 108 ALA A N 1
ATOM 839 C CA . ALA A 1 108 ? 5.294 -7.668 -9.933 1.00 92.50 108 ALA A CA 1
ATOM 840 C C . ALA A 1 108 ? 5.422 -7.273 -8.452 1.00 92.50 108 ALA A C 1
ATOM 842 O O . ALA A 1 108 ? 4.797 -7.892 -7.590 1.00 92.50 108 ALA A O 1
ATOM 843 N N . LEU A 1 109 ? 6.152 -6.197 -8.143 1.00 93.69 109 LEU A N 1
ATOM 844 C CA . LEU A 1 109 ? 6.213 -5.649 -6.787 1.00 93.69 109 LEU A CA 1
ATOM 845 C C . LEU A 1 109 ? 4.898 -4.977 -6.365 1.00 93.69 109 LEU A C 1
ATOM 847 O O . LEU A 1 109 ? 4.649 -4.860 -5.169 1.00 93.69 109 LEU A O 1
ATOM 851 N N . ILE A 1 110 ? 4.029 -4.592 -7.309 1.00 94.00 110 ILE A N 1
ATOM 852 C CA . ILE A 1 110 ? 2.711 -4.009 -7.016 1.00 94.00 110 ILE A CA 1
ATOM 853 C C . ILE A 1 110 ? 1.805 -5.009 -6.275 1.00 94.00 110 ILE A C 1
ATOM 855 O O . ILE A 1 110 ? 1.420 -4.705 -5.143 1.00 94.00 110 ILE A O 1
ATOM 859 N N . PRO A 1 111 ? 1.470 -6.198 -6.829 1.00 95.25 111 PRO A N 1
ATOM 860 C CA . PRO A 1 111 ? 0.637 -7.162 -6.111 1.00 95.25 111 PRO A CA 1
ATOM 861 C C . PRO A 1 111 ? 1.294 -7.622 -4.808 1.00 95.25 111 PRO A C 1
ATOM 863 O O . PRO A 1 111 ? 0.595 -7.825 -3.821 1.00 95.25 111 PRO A O 1
ATOM 866 N N . LEU A 1 112 ? 2.627 -7.730 -4.772 1.00 95.81 112 LEU A N 1
ATOM 867 C CA . LEU A 1 112 ? 3.360 -8.107 -3.564 1.00 95.81 112 LEU A CA 1
ATOM 868 C C . LEU A 1 112 ? 3.228 -7.050 -2.454 1.00 95.81 112 LEU A C 1
ATOM 870 O O . LEU A 1 112 ? 2.902 -7.383 -1.316 1.00 95.81 112 LEU A O 1
ATOM 874 N N . GLY A 1 113 ? 3.434 -5.772 -2.779 1.00 95.50 113 GLY A N 1
ATOM 875 C CA . GLY A 1 113 ? 3.290 -4.667 -1.831 1.00 95.50 113 GLY A CA 1
ATOM 876 C C . GLY A 1 113 ? 1.864 -4.554 -1.294 1.00 95.50 113 GLY A C 1
ATOM 877 O O . GLY A 1 113 ? 1.663 -4.456 -0.084 1.00 95.50 113 GLY A O 1
ATOM 878 N N . PHE A 1 114 ? 0.861 -4.666 -2.172 1.00 96.25 114 PHE A N 1
ATOM 879 C CA . PHE A 1 114 ? -0.543 -4.654 -1.754 1.00 96.25 114 PHE A CA 1
ATOM 880 C C . PHE A 1 114 ? -0.961 -5.909 -0.979 1.00 96.25 114 PHE A C 1
ATOM 882 O O . PHE A 1 114 ? -1.856 -5.816 -0.141 1.00 96.25 114 PHE A O 1
ATOM 889 N N . ALA A 1 115 ? -0.309 -7.057 -1.184 1.00 96.62 115 ALA A N 1
ATOM 890 C CA . ALA A 1 115 ? -0.526 -8.240 -0.354 1.00 96.62 115 ALA A CA 1
ATOM 891 C C . ALA A 1 115 ? -0.077 -7.994 1.094 1.00 96.62 115 ALA A C 1
ATOM 893 O O . ALA A 1 115 ? -0.832 -8.284 2.024 1.00 96.62 115 ALA A O 1
ATOM 894 N N . PHE A 1 116 ? 1.097 -7.387 1.300 1.00 96.56 116 PHE A N 1
ATOM 895 C CA . PHE A 1 116 ? 1.549 -7.001 2.641 1.00 96.56 116 PHE A CA 1
ATOM 896 C C . PHE A 1 116 ? 0.674 -5.907 3.259 1.00 96.56 116 PHE A C 1
ATOM 898 O O . PHE A 1 116 ? 0.306 -6.008 4.431 1.00 96.56 116 PHE A O 1
ATOM 905 N N . PHE A 1 117 ? 0.280 -4.901 2.476 1.00 96.56 117 PHE A N 1
ATOM 906 C CA . PHE A 1 117 ? -0.656 -3.870 2.922 1.00 96.56 117 PHE A CA 1
ATOM 907 C C . PHE A 1 117 ? -1.998 -4.471 3.357 1.00 96.56 117 PHE A C 1
ATOM 909 O O . PHE A 1 117 ? -2.491 -4.162 4.440 1.00 96.56 117 PHE A O 1
ATOM 916 N N . GLY A 1 118 ? -2.567 -5.372 2.551 1.00 96.75 118 GLY A N 1
ATOM 917 C CA . GLY A 1 118 ? -3.813 -6.073 2.858 1.00 96.75 118 GLY A CA 1
ATOM 918 C C . GLY A 1 118 ? -3.699 -6.947 4.107 1.00 96.75 118 GLY A C 1
ATOM 919 O O . GLY A 1 118 ? -4.608 -6.950 4.937 1.00 96.75 118 GLY A O 1
ATOM 920 N N . LEU A 1 119 ? -2.561 -7.622 4.297 1.00 96.94 119 LEU A N 1
ATOM 921 C CA . LEU A 1 119 ? -2.278 -8.388 5.510 1.00 96.94 119 LEU A CA 1
ATOM 922 C C . LEU A 1 119 ? -2.254 -7.477 6.745 1.00 96.94 119 LEU A C 1
ATOM 924 O O . LEU A 1 119 ? -2.944 -7.756 7.726 1.00 96.94 119 LEU A O 1
ATOM 928 N N . GLN A 1 120 ? -1.551 -6.348 6.684 1.00 96.50 120 GLN A N 1
ATOM 929 C CA . GLN A 1 120 ? -1.515 -5.389 7.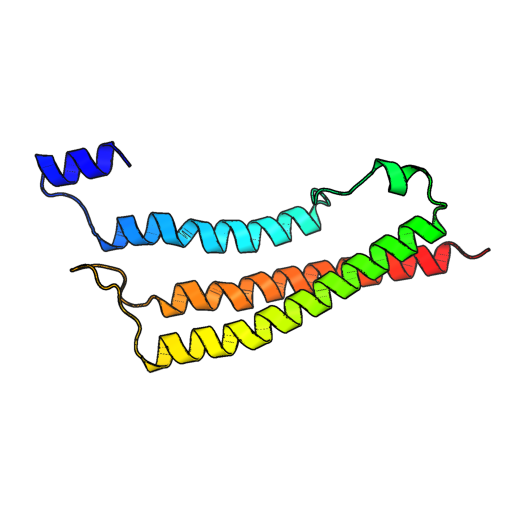788 1.00 96.50 120 GLN A CA 1
ATOM 930 C C . GLN A 1 120 ? -2.895 -4.768 8.064 1.00 96.50 120 GLN A C 1
ATOM 932 O O . GLN A 1 120 ? -3.302 -4.644 9.222 1.00 96.50 120 GLN A O 1
ATOM 937 N N . ALA A 1 121 ? -3.645 -4.419 7.018 1.00 96.12 121 ALA A N 1
ATOM 938 C CA . ALA A 1 121 ? -5.005 -3.903 7.138 1.00 96.12 121 ALA A CA 1
ATOM 939 C C . ALA A 1 121 ? -5.948 -4.936 7.777 1.00 96.12 121 ALA A C 1
ATOM 941 O O . ALA A 1 121 ? -6.756 -4.589 8.638 1.00 96.12 121 ALA A O 1
ATOM 942 N N . SER A 1 122 ? -5.801 -6.221 7.444 1.00 96.75 122 SER A N 1
ATOM 943 C CA . SER A 1 122 ? -6.585 -7.292 8.066 1.00 96.75 122 SER A CA 1
ATOM 944 C C . SER A 1 122 ? -6.286 -7.430 9.564 1.00 96.75 122 SER A C 1
ATOM 946 O O . SER A 1 122 ? -7.210 -7.559 10.369 1.00 96.75 122 SER A O 1
ATOM 948 N N . ALA A 1 123 ? -5.019 -7.291 9.971 1.00 96.06 123 ALA A N 1
ATOM 949 C CA . ALA A 1 123 ? -4.630 -7.297 11.380 1.00 96.06 123 ALA A CA 1
ATOM 950 C C . ALA A 1 123 ? -5.240 -6.110 12.150 1.00 96.06 123 ALA A C 1
ATOM 952 O O . ALA A 1 123 ? -5.703 -6.267 13.288 1.00 96.06 123 ALA A O 1
ATOM 953 N N . GLN A 1 124 ? -5.307 -4.930 11.524 1.00 94.19 124 GLN A N 1
ATOM 954 C CA . GLN A 1 124 ? -6.008 -3.775 12.091 1.00 94.19 124 GLN A CA 1
ATOM 955 C C . GLN A 1 124 ? -7.516 -4.003 12.193 1.00 94.19 124 GLN A C 1
ATOM 957 O O . GLN A 1 124 ? -8.096 -3.681 13.229 1.00 94.19 124 GLN A O 1
ATOM 962 N N . ALA A 1 125 ? -8.141 -4.611 11.181 1.00 95.50 125 ALA A N 1
ATOM 963 C CA . ALA A 1 125 ? -9.566 -4.931 11.204 1.00 95.50 125 ALA A CA 1
ATOM 964 C C . ALA A 1 125 ? -9.905 -5.873 12.368 1.00 95.50 125 ALA A C 1
ATOM 966 O O . ALA A 1 125 ? -10.823 -5.603 13.141 1.00 95.50 125 ALA A O 1
ATOM 967 N N . VAL A 1 126 ? -9.119 -6.935 12.567 1.00 96.00 126 VAL A N 1
ATOM 968 C CA . VAL A 1 126 ? -9.296 -7.852 13.706 1.00 96.00 126 VAL A CA 1
ATOM 969 C C . VAL A 1 126 ? -9.125 -7.112 15.035 1.00 96.00 126 VAL A C 1
ATOM 971 O O . VAL A 1 126 ? -9.957 -7.245 15.934 1.00 96.00 126 VAL A O 1
ATOM 974 N N . SER A 1 127 ? -8.089 -6.282 15.157 1.00 93.25 127 SER A N 1
ATOM 975 C CA . SER A 1 127 ? -7.831 -5.500 16.373 1.00 93.25 127 SER A CA 1
ATOM 976 C C . SER A 1 127 ? -8.975 -4.531 16.694 1.00 93.25 127 SER A C 1
ATOM 978 O O . SER A 1 127 ? -9.405 -4.437 17.847 1.00 93.25 127 SER A O 1
ATOM 980 N N . ALA A 1 128 ? -9.511 -3.844 15.684 1.00 92.06 128 ALA A N 1
ATOM 981 C CA . ALA A 1 128 ? -10.645 -2.937 15.825 1.00 92.06 128 ALA A CA 1
ATOM 982 C C . ALA A 1 128 ? -11.936 -3.688 16.192 1.00 92.06 128 ALA A C 1
ATOM 984 O O . ALA A 1 128 ? -12.658 -3.266 17.097 1.00 92.06 128 ALA A O 1
ATOM 985 N N . ALA A 1 129 ? -12.187 -4.852 15.584 1.00 93.56 129 ALA A N 1
ATOM 986 C CA . ALA A 1 129 ? -13.328 -5.702 15.922 1.00 93.56 129 ALA A CA 1
ATOM 987 C C . ALA A 1 129 ? -13.286 -6.178 17.386 1.00 93.56 129 ALA A C 1
ATOM 989 O O . ALA A 1 129 ? -14.314 -6.197 18.068 1.00 93.56 129 ALA A O 1
ATOM 990 N N . LEU A 1 130 ? -12.100 -6.519 17.903 1.00 92.94 130 LEU A N 1
ATOM 991 C CA . LEU A 1 130 ? -11.920 -6.886 19.311 1.00 92.94 130 LEU A CA 1
ATOM 992 C C . LEU A 1 130 ? -12.181 -5.706 20.257 1.00 92.94 130 LEU A C 1
ATOM 994 O O . LEU A 1 130 ? -12.816 -5.893 21.297 1.00 92.94 130 LEU A O 1
ATOM 998 N N . ARG A 1 131 ? -11.735 -4.494 19.903 1.00 90.75 131 ARG A N 1
ATOM 999 C CA . ARG A 1 131 ? -12.029 -3.268 20.670 1.00 90.75 131 ARG A CA 1
ATOM 1000 C C . ARG A 1 131 ? -13.527 -2.977 20.701 1.00 90.75 131 ARG A C 1
ATOM 1002 O O . ARG A 1 131 ? -14.068 -2.710 21.770 1.00 90.75 131 ARG A O 1
ATOM 1009 N N . LEU A 1 132 ? -14.207 -3.119 19.563 1.00 91.06 132 LEU A N 1
ATOM 1010 C CA . LEU A 1 132 ? -15.651 -2.913 19.457 1.00 91.06 132 LEU A CA 1
ATOM 1011 C C . LEU A 1 132 ? -16.445 -3.902 20.326 1.00 91.06 132 LEU A C 1
ATOM 1013 O O . LEU A 1 132 ? -17.405 -3.500 20.982 1.00 91.06 132 LEU A O 1
ATOM 1017 N N . LYS A 1 133 ? -16.023 -5.175 20.379 1.00 89.62 133 LYS A N 1
ATOM 1018 C CA . LYS A 1 133 ? -16.625 -6.191 21.262 1.00 89.62 133 LYS A CA 1
ATOM 1019 C C . LYS A 1 133 ? -16.414 -5.891 22.747 1.00 89.62 133 LYS A C 1
ATOM 1021 O O . LYS A 1 133 ? -17.330 -6.098 23.534 1.00 89.62 133 LYS A O 1
ATOM 1026 N N . LYS A 1 134 ? -15.220 -5.425 23.133 1.00 85.50 134 LYS A N 1
ATOM 1027 C CA . LYS A 1 134 ? -14.902 -5.077 24.530 1.00 85.50 134 LYS A CA 1
ATOM 1028 C C . LYS A 1 134 ? -15.633 -3.832 25.009 1.00 85.50 134 LYS A C 1
ATOM 1030 O O . LYS A 1 134 ? -15.946 -3.738 26.187 1.00 85.50 134 LYS A O 1
ATOM 1035 N N . ALA A 1 135 ? -15.932 -2.908 24.107 1.00 77.00 135 ALA A N 1
ATOM 1036 C CA . ALA A 1 135 ? -16.662 -1.689 24.416 1.00 77.00 135 ALA A CA 1
ATOM 1037 C C . ALA A 1 135 ? -18.181 -1.927 24.596 1.00 77.00 135 ALA A C 1
ATOM 1039 O O . ALA A 1 135 ? -18.966 -1.086 24.182 1.00 77.00 135 ALA A O 1
ATOM 1040 N N . ALA A 1 136 ? -18.600 -3.075 25.153 1.00 66.88 136 ALA A N 1
ATOM 1041 C CA . ALA A 1 136 ? -19.991 -3.419 25.489 1.00 66.88 136 ALA A CA 1
ATOM 1042 C C . ALA A 1 136 ? -20.679 -2.292 26.312 1.00 66.88 136 ALA A C 1
ATOM 1044 O O . ALA A 1 136 ? -19.960 -1.515 26.935 1.00 66.88 136 ALA A O 1
ATOM 1045 N N . PRO A 1 137 ? -22.022 -2.130 26.226 1.00 59.56 137 PRO A N 1
ATOM 1046 C CA . PRO A 1 137 ? -22.734 -0.962 26.769 1.00 59.56 137 PRO A CA 1
ATOM 1047 C C . PRO A 1 137 ? -22.529 -0.746 28.263 1.00 59.56 137 PRO A C 1
ATOM 1049 O O . PRO A 1 137 ? -22.408 -1.756 28.988 1.00 59.56 137 PRO A O 1
#

Foldseek 3Di:
DVVQVCCCVPVVDHQQAVVQVVVLVVLLVVLQVVLVCLLVVVPDDPVPVLVPDDLLRNLVVQLVVLVVLLVVLVVQLVVLVVVLVVCVVVQDFDPDVRHRRRVSVSSVSRNVSSVSSNVSSVVSNVVSVVSNVVPDD

Sequence (137 aa):
MAVGVLLRYALSIGSVWAQELEWHLLAPLVLFGMTYALLKGDHVRVDVFYARYPERGKAAVDLFSALLAVAMAGLVIRYSINFVAQAYAINEISSDPGGLTHRWVLKALIPLGFAFFGLQASAQAVSAALRLKKAAP